Protein AF-A0A484VX03-F1 (afdb_monomer)

Foldseek 3Di:
DDDPPPPPPPDDDPCVVVCVVVVVVVVLVVCCVVPVVVVVVVVVVVVVVCCVPCVVVLVVVLVVLLVVLVCCCPDPNVPDDLAPPPDDDPDDPVVVVVVCVVPPCPPPCVPCVPVQLQCQQCPNPDDHHPDPVSSVVSVVVSCVVPPSSVVSVVSVVCCVCSNVVHVD

pLDDT: mean 90.57, std 10.45, range [42.38, 98.12]

Sequence (168 aa):
MTDLSHSREKDKINPVVFYTSAGLILLFSLTTILFRDFSALWIGRTLDWVSKTFGWYYLLAATLYIVFVVCIACSRFGSVKLGPEQSKPEFSLLSWAAMLFAAGIGIDLMFFSVAEPVTQYMQPPEGAGQTIEAARQAMVWTLFHYGLTGWSMYALMGMALGYFSYRY

Radius of gyration: 22.46 Å; Cα contacts (8 Å, |Δi|>4): 84; chains: 1; bounding box: 46×41×65 Å

Structure (mmCIF, N/CA/C/O backbone):
data_AF-A0A484VX03-F1
#
_entry.id   AF-A0A484VX03-F1
#
loop_
_atom_site.group_PDB
_atom_site.id
_atom_site.type_symbol
_atom_site.label_atom_id
_atom_site.label_alt_id
_atom_site.label_comp_id
_atom_site.label_asym_id
_atom_site.label_entity_id
_atom_site.label_seq_id
_atom_site.pdbx_PDB_ins_code
_atom_site.Cartn_x
_atom_site.Cartn_y
_atom_site.Cartn_z
_atom_site.occupancy
_atom_site.B_iso_or_equiv
_atom_site.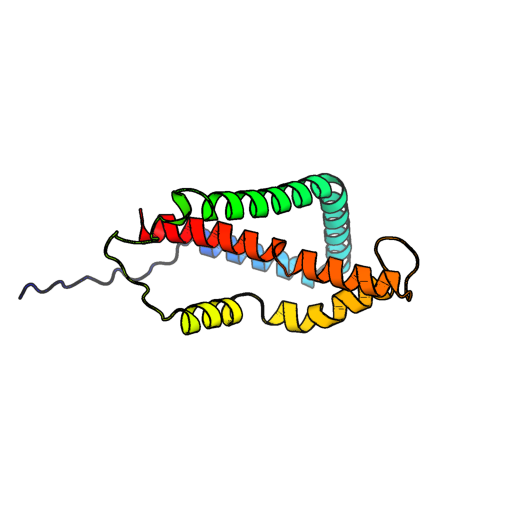auth_seq_id
_atom_site.auth_comp_id
_atom_site.auth_asym_id
_atom_site.auth_atom_id
_atom_site.pdbx_PDB_model_num
ATOM 1 N N . MET A 1 1 ? -21.189 -17.808 41.799 1.00 42.38 1 MET A N 1
ATOM 2 C CA . MET A 1 1 ? -20.387 -18.705 40.945 1.00 42.38 1 MET A CA 1
ATOM 3 C C . MET A 1 1 ? -21.303 -19.163 39.824 1.00 42.38 1 MET A C 1
ATOM 5 O O . MET A 1 1 ? -21.980 -20.168 39.961 1.00 42.38 1 MET A O 1
ATOM 9 N N . THR A 1 2 ? -21.476 -18.311 38.816 1.00 44.69 2 THR A N 1
ATOM 10 C CA . THR A 1 2 ? -22.365 -18.545 37.672 1.00 44.69 2 THR A CA 1
ATOM 11 C C . THR A 1 2 ? -21.514 -19.112 36.551 1.00 44.69 2 THR A C 1
ATOM 13 O O . THR A 1 2 ? -20.612 -18.444 36.051 1.00 44.69 2 THR A O 1
ATOM 16 N N . ASP A 1 3 ? -21.766 -20.375 36.240 1.00 50.00 3 ASP A N 1
ATOM 17 C CA . ASP A 1 3 ? -21.093 -21.139 35.203 1.00 50.00 3 ASP A CA 1
ATOM 18 C C . ASP A 1 3 ? -21.550 -20.609 33.834 1.00 50.00 3 ASP A C 1
ATOM 20 O O . ASP A 1 3 ? -22.643 -20.913 33.358 1.00 50.00 3 ASP A O 1
ATOM 24 N N . LEU A 1 4 ? -20.755 -19.720 33.233 1.00 52.66 4 LEU A N 1
ATOM 25 C CA . LEU A 1 4 ? -20.936 -19.294 31.847 1.00 52.66 4 LEU A CA 1
ATOM 26 C C . LEU A 1 4 ? -20.330 -20.373 30.952 1.00 52.66 4 LEU A C 1
ATOM 28 O O . LEU A 1 4 ? -19.230 -20.218 30.418 1.00 52.66 4 LEU A O 1
ATOM 32 N N . SER A 1 5 ? -21.052 -21.479 30.782 1.00 54.44 5 SER A N 1
ATOM 33 C CA . SER A 1 5 ? -20.761 -22.440 29.724 1.00 54.44 5 SER A CA 1
ATOM 34 C C . SER A 1 5 ? -21.073 -21.777 28.379 1.00 54.44 5 SER A C 1
ATOM 36 O O . SER A 1 5 ? -22.153 -21.951 27.814 1.00 54.44 5 SER A O 1
ATOM 38 N N . HIS A 1 6 ? -20.142 -20.971 27.869 1.00 56.53 6 HIS A N 1
ATOM 39 C CA . HIS A 1 6 ? -20.148 -20.569 26.471 1.00 56.53 6 HIS A CA 1
ATOM 40 C C . HIS A 1 6 ? -20.058 -21.850 25.646 1.00 56.53 6 HIS A C 1
ATOM 42 O O . HIS A 1 6 ? -18.992 -22.459 25.529 1.00 56.53 6 HIS A O 1
ATOM 48 N N . SER A 1 7 ? -21.187 -22.292 25.091 1.00 59.00 7 SER A N 1
ATOM 49 C CA . SER A 1 7 ? -21.169 -23.266 24.013 1.00 59.00 7 S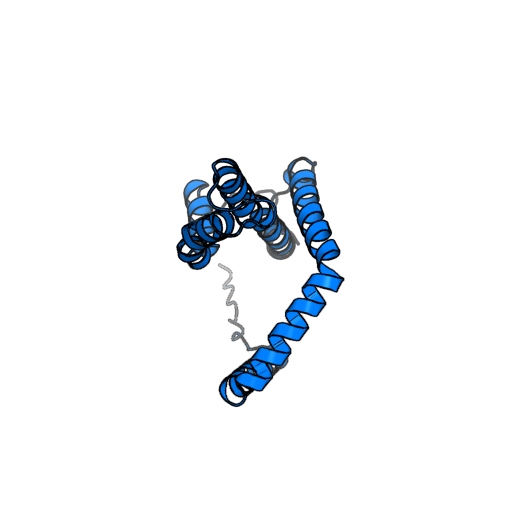ER A CA 1
ATOM 50 C C . SER A 1 7 ? -20.297 -22.664 22.917 1.00 59.00 7 SER A C 1
ATOM 52 O O . SER A 1 7 ? -20.693 -21.675 22.301 1.00 59.00 7 SER A O 1
ATOM 54 N N . ARG A 1 8 ? -19.092 -23.209 22.711 1.00 61.72 8 ARG A N 1
ATOM 55 C CA . ARG A 1 8 ? -18.293 -22.908 21.522 1.00 61.72 8 ARG A CA 1
ATOM 56 C C . ARG A 1 8 ? -19.149 -23.306 20.326 1.00 61.72 8 ARG A C 1
ATOM 58 O O . ARG A 1 8 ? -19.216 -24.490 19.987 1.00 61.72 8 ARG A O 1
ATOM 65 N N . GLU A 1 9 ? -19.849 -22.346 19.726 1.00 65.81 9 GLU A N 1
ATOM 66 C CA . GLU A 1 9 ? -20.327 -22.517 18.364 1.00 65.81 9 GLU A CA 1
ATOM 67 C C . GLU A 1 9 ? -19.106 -22.933 17.550 1.00 65.81 9 GLU A C 1
ATOM 69 O O . GLU A 1 9 ? -18.064 -22.284 17.595 1.00 65.81 9 GLU A O 1
ATOM 74 N N . LYS A 1 10 ? -19.187 -24.099 16.905 1.00 68.44 10 LYS A N 1
ATOM 75 C CA . LYS A 1 10 ? -18.119 -24.539 16.012 1.00 68.44 10 LYS A CA 1
ATOM 76 C C . LYS A 1 10 ? -17.962 -23.461 14.951 1.00 68.44 10 LYS A C 1
ATOM 78 O O . LYS A 1 10 ? -18.946 -23.168 14.275 1.00 68.44 10 LYS A O 1
ATOM 83 N N . ASP A 1 11 ? -16.756 -22.927 14.798 1.00 77.88 11 ASP A N 1
ATOM 84 C CA . ASP A 1 11 ? -16.431 -22.017 13.707 1.00 77.88 11 ASP A CA 1
ATOM 85 C C . ASP A 1 11 ? -16.817 -22.691 12.384 1.00 77.88 11 ASP A C 1
ATOM 87 O O . ASP A 1 11 ? -16.279 -23.738 12.008 1.00 77.88 11 ASP A O 1
ATOM 91 N N . LYS A 1 12 ? -17.829 -22.142 11.709 1.00 85.56 12 LYS A N 1
ATOM 92 C CA . LYS A 1 12 ? -18.302 -22.641 10.417 1.00 85.56 12 LYS A CA 1
ATOM 93 C C . LYS A 1 12 ? -17.673 -21.796 9.327 1.00 85.56 12 LYS A C 1
ATOM 95 O O . LYS A 1 12 ? -17.726 -20.570 9.376 1.00 85.56 12 LYS A O 1
ATOM 100 N N . ILE A 1 13 ? -17.124 -22.456 8.310 1.00 90.06 13 ILE A N 1
ATOM 101 C CA . ILE A 1 13 ? -16.708 -21.760 7.094 1.00 90.06 13 ILE A CA 1
ATOM 102 C C . ILE A 1 13 ? -17.921 -21.062 6.479 1.00 90.06 13 ILE A C 1
ATOM 104 O O . ILE A 1 13 ? -19.017 -21.624 6.466 1.00 90.06 13 ILE A O 1
ATOM 108 N N . ASN A 1 14 ? -17.732 -19.858 5.943 1.00 93.44 14 ASN A N 1
ATOM 109 C CA . ASN A 1 14 ? -18.721 -19.268 5.052 1.00 93.44 14 ASN A CA 1
ATOM 110 C C . ASN A 1 14 ? -18.559 -19.944 3.678 1.00 93.44 14 ASN A C 1
ATOM 112 O O . ASN A 1 14 ? -17.588 -19.644 2.975 1.00 93.44 14 ASN A O 1
ATOM 116 N N . PRO A 1 15 ? -19.458 -20.869 3.289 1.00 92.81 15 PRO A N 1
ATOM 117 C CA . PRO A 1 15 ? -19.246 -21.695 2.105 1.00 92.81 15 PRO A CA 1
ATOM 118 C C . PRO A 1 15 ? -19.251 -20.851 0.830 1.00 92.81 15 PRO A C 1
ATOM 120 O O . PRO A 1 15 ? -18.471 -21.114 -0.080 1.00 92.81 15 PRO A O 1
ATOM 123 N N . VAL A 1 16 ? -20.076 -19.800 0.780 1.00 95.69 16 VAL A N 1
ATOM 124 C CA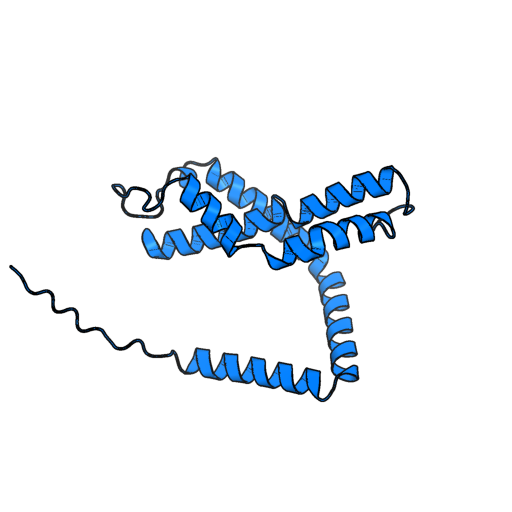 . VAL A 1 16 ? -20.158 -18.913 -0.383 1.00 95.69 16 VAL A CA 1
ATOM 125 C C . VAL A 1 16 ? -18.820 -18.218 -0.594 1.00 95.69 16 VAL A C 1
ATOM 127 O O . VAL A 1 16 ? -18.258 -18.319 -1.678 1.00 95.69 16 VAL A O 1
ATOM 130 N N . VAL A 1 17 ? -18.264 -17.582 0.440 1.00 95.88 17 VAL A N 1
ATOM 131 C CA . VAL A 1 17 ? -16.976 -16.874 0.334 1.00 95.88 17 VAL A CA 1
ATOM 132 C C . VAL A 1 17 ? -15.838 -17.846 0.026 1.00 95.88 17 VAL A C 1
ATOM 134 O O . VAL A 1 17 ? -15.022 -17.572 -0.853 1.00 95.88 17 VAL A O 1
ATOM 137 N N . PHE A 1 18 ? -15.803 -18.994 0.706 1.00 96.12 18 PHE A N 1
ATOM 138 C CA . PHE A 1 18 ? -14.723 -19.966 0.555 1.00 96.12 18 PHE A CA 1
ATOM 139 C C . PHE A 1 18 ? -14.677 -20.565 -0.854 1.00 96.12 18 PHE A C 1
ATOM 141 O O . PHE A 1 18 ? -13.650 -20.476 -1.525 1.00 96.12 18 PHE A O 1
ATOM 148 N N . TYR A 1 19 ? -15.785 -21.140 -1.333 1.00 97.19 19 TYR A N 1
ATOM 149 C CA . TYR A 1 19 ? -15.794 -21.835 -2.622 1.00 97.19 19 TYR A CA 1
ATOM 150 C C . TYR A 1 19 ? -15.698 -20.876 -3.808 1.00 97.19 19 TYR A C 1
ATOM 152 O O . TYR A 1 19 ? -15.033 -21.204 -4.789 1.00 97.19 19 TYR A O 1
ATOM 160 N N . THR A 1 20 ? -16.300 -19.684 -3.722 1.00 97.62 20 THR A N 1
ATOM 161 C CA . THR A 1 20 ? -16.167 -18.680 -4.792 1.00 97.62 20 THR A CA 1
ATOM 162 C C . THR A 1 20 ? -14.732 -18.173 -4.897 1.00 97.62 20 THR A C 1
ATOM 164 O O . THR A 1 20 ? -14.165 -18.195 -5.988 1.00 97.62 20 THR A O 1
ATOM 167 N N . SER A 1 21 ? -14.105 -17.806 -3.776 1.00 97.50 21 SER A N 1
ATOM 168 C CA . SER A 1 21 ? -12.720 -17.320 -3.770 1.00 97.50 21 SER A CA 1
ATOM 169 C C . SER A 1 21 ? -11.746 -18.406 -4.224 1.00 97.50 21 SER A C 1
ATOM 171 O O . SER A 1 21 ? -10.926 -18.163 -5.107 1.00 97.50 21 SER A O 1
ATOM 173 N N . ALA A 1 22 ? -11.866 -19.625 -3.687 1.00 97.62 22 ALA A N 1
ATOM 174 C CA . ALA A 1 22 ? -11.011 -20.745 -4.075 1.00 97.62 22 ALA A CA 1
ATOM 175 C C . ALA A 1 22 ? -11.170 -21.096 -5.562 1.00 97.62 22 ALA A C 1
ATOM 177 O O . ALA A 1 22 ? -10.173 -21.278 -6.258 1.00 97.62 22 ALA A O 1
ATOM 178 N N . GLY A 1 23 ? -12.408 -21.140 -6.065 1.00 98.12 23 GLY A N 1
ATOM 179 C CA . GLY A 1 23 ? -12.693 -21.399 -7.474 1.00 98.12 23 GLY A CA 1
ATOM 180 C C . GLY A 1 23 ? -12.080 -20.348 -8.398 1.00 98.12 23 GLY A C 1
ATOM 181 O O . GLY A 1 23 ? -11.432 -20.709 -9.379 1.00 98.12 23 GLY A O 1
ATOM 182 N N . LEU A 1 24 ? -12.216 -19.061 -8.064 1.00 97.88 24 LEU A N 1
ATOM 183 C CA . LEU A 1 24 ? -11.629 -17.965 -8.841 1.00 97.88 24 LEU A CA 1
ATOM 184 C C . LEU A 1 24 ? -10.097 -18.003 -8.831 1.00 97.88 24 LEU A C 1
ATOM 186 O O . LEU A 1 24 ? -9.481 -17.877 -9.889 1.00 97.88 24 LEU A O 1
ATOM 190 N N . ILE A 1 25 ? -9.482 -18.224 -7.665 1.00 97.81 25 ILE A N 1
ATOM 191 C CA . ILE A 1 25 ? -8.021 -18.318 -7.527 1.00 97.81 25 ILE A CA 1
ATOM 192 C C . ILE A 1 25 ? -7.481 -19.496 -8.338 1.00 97.81 25 ILE A C 1
ATOM 194 O O . ILE A 1 25 ? -6.516 -19.330 -9.087 1.00 97.81 25 ILE A O 1
ATOM 198 N N . LEU A 1 26 ? -8.098 -20.675 -8.224 1.00 98.12 26 LEU A N 1
ATOM 199 C CA . LEU A 1 26 ? -7.681 -21.859 -8.974 1.00 98.12 26 LEU A CA 1
ATOM 200 C C . LEU A 1 26 ? -7.869 -21.663 -10.476 1.00 98.12 26 LEU A C 1
ATOM 202 O O . LEU A 1 26 ? -6.954 -21.962 -11.236 1.00 98.12 26 LEU A O 1
ATOM 206 N N . LEU A 1 27 ? -9.005 -21.116 -10.910 1.00 97.44 27 LEU A N 1
ATOM 207 C CA . LEU A 1 27 ? -9.263 -20.843 -12.322 1.00 97.44 27 LEU A CA 1
ATOM 208 C C . LEU A 1 27 ? -8.225 -19.878 -12.903 1.00 97.44 27 LEU A C 1
ATOM 210 O O . LEU A 1 27 ? -7.649 -20.157 -13.956 1.00 97.44 27 LEU A O 1
ATOM 214 N N . PHE A 1 28 ? -7.950 -18.770 -12.213 1.00 96.88 28 PHE A N 1
ATOM 215 C CA . PHE A 1 28 ? -6.948 -17.796 -12.640 1.00 96.88 28 PHE A CA 1
ATOM 216 C C . PHE A 1 28 ? -5.543 -18.414 -12.682 1.00 96.88 28 PHE A C 1
ATOM 218 O O . PHE A 1 28 ? -4.830 -18.288 -13.680 1.00 96.88 28 PHE A O 1
ATOM 225 N N . SER A 1 29 ? -5.163 -19.153 -11.638 1.00 97.62 29 SER A N 1
ATOM 226 C CA . SER A 1 29 ? -3.845 -19.795 -11.541 1.00 97.62 29 SER A CA 1
ATOM 227 C C . SER A 1 29 ? -3.650 -20.856 -12.627 1.00 97.62 29 SER A C 1
ATOM 229 O O . SER A 1 29 ? -2.638 -20.862 -13.319 1.00 97.62 29 SER A O 1
ATOM 231 N N . LEU A 1 30 ? -4.640 -21.723 -12.849 1.00 97.62 30 LEU A N 1
ATOM 232 C CA . LEU A 1 30 ? -4.579 -22.741 -13.899 1.00 97.62 30 LEU A CA 1
ATOM 233 C C . LEU A 1 30 ? -4.536 -22.110 -15.292 1.00 97.62 30 LEU A C 1
ATOM 235 O O . LEU A 1 30 ? -3.757 -22.549 -16.133 1.00 97.62 30 LEU A O 1
ATOM 239 N N . THR A 1 31 ? -5.311 -21.051 -15.530 1.00 96.56 31 THR A N 1
ATOM 240 C CA . THR A 1 31 ? -5.300 -20.344 -16.819 1.00 96.56 31 THR A CA 1
ATOM 241 C C . THR A 1 31 ? -3.923 -19.745 -17.107 1.00 96.56 31 THR A C 1
ATOM 243 O O . THR A 1 31 ? -3.398 -19.927 -18.202 1.00 96.56 31 THR A O 1
ATOM 246 N N . THR A 1 32 ? -3.309 -19.085 -16.121 1.00 96.50 32 THR A N 1
ATOM 247 C CA . THR A 1 32 ? -1.980 -18.465 -16.277 1.00 96.50 32 THR A CA 1
ATOM 248 C C . THR A 1 32 ? -0.853 -19.481 -16.456 1.00 96.50 32 THR A C 1
ATOM 250 O O . THR A 1 32 ? 0.094 -19.209 -17.194 1.00 96.50 32 THR A O 1
ATOM 253 N N . ILE A 1 33 ? -0.964 -20.664 -15.844 1.00 97.06 33 ILE A N 1
ATOM 254 C CA . ILE A 1 33 ? 0.000 -21.761 -16.009 1.00 97.06 33 ILE A CA 1
ATOM 255 C C . ILE A 1 33 ? -0.143 -22.425 -17.385 1.00 97.06 33 ILE A C 1
ATOM 257 O O . ILE A 1 33 ? 0.861 -22.661 -18.056 1.00 97.06 33 ILE A O 1
ATOM 261 N N . LEU A 1 34 ? -1.371 -22.728 -17.816 1.00 97.81 34 LEU A N 1
ATOM 262 C CA . LEU A 1 34 ? -1.624 -23.465 -19.060 1.00 97.81 34 LEU A CA 1
ATOM 263 C C . LEU A 1 34 ? -1.487 -22.590 -20.316 1.00 97.81 34 LEU A C 1
ATOM 265 O O . LEU A 1 34 ? -1.078 -23.089 -21.361 1.00 97.81 34 LEU A O 1
ATOM 269 N N . PHE A 1 35 ? -1.796 -21.293 -20.224 1.00 96.94 35 PHE A N 1
ATOM 270 C CA . PHE A 1 35 ? -1.818 -20.357 -21.356 1.00 96.94 35 PHE A CA 1
ATOM 271 C C . PHE A 1 35 ? -0.898 -19.150 -21.131 1.00 96.94 35 PHE A C 1
ATOM 273 O O . PHE A 1 35 ? -1.311 -17.999 -21.281 1.00 96.94 35 PHE A O 1
ATOM 280 N N . ARG A 1 36 ? 0.369 -19.408 -20.788 1.00 96.44 36 ARG A N 1
ATOM 281 C CA . ARG A 1 36 ? 1.349 -18.390 -20.371 1.00 96.44 36 ARG A CA 1
ATOM 282 C C . ARG A 1 36 ? 1.429 -17.161 -21.286 1.00 96.44 36 ARG A C 1
ATOM 284 O O . ARG A 1 36 ? 1.316 -16.045 -20.787 1.00 96.44 36 ARG A O 1
ATOM 291 N N . ASP A 1 37 ? 1.610 -17.344 -22.595 1.00 96.44 37 ASP A N 1
ATOM 292 C CA . ASP A 1 37 ? 1.811 -16.222 -23.531 1.00 96.44 37 ASP A CA 1
ATOM 293 C C . ASP A 1 37 ? 0.546 -15.375 -23.696 1.00 96.44 37 ASP A C 1
ATOM 295 O O . ASP A 1 37 ? 0.595 -14.143 -23.680 1.00 96.44 37 ASP A O 1
ATOM 299 N N . PHE A 1 38 ? -0.609 -16.040 -23.788 1.00 95.44 38 PHE A N 1
ATOM 300 C CA . PHE A 1 38 ? -1.910 -15.379 -23.816 1.00 95.44 38 PHE A CA 1
ATOM 301 C C . PHE A 1 38 ? -2.127 -14.573 -22.531 1.00 95.44 38 PHE A C 1
ATOM 303 O O . PHE A 1 38 ? -2.457 -13.388 -22.590 1.00 95.44 38 PHE A O 1
ATOM 310 N N . SER A 1 39 ? -1.888 -15.182 -21.369 1.00 96.75 39 SER A N 1
ATOM 311 C CA . SER A 1 39 ? -2.028 -14.517 -20.076 1.00 96.75 39 SER A CA 1
ATOM 312 C C . SER A 1 39 ? -1.078 -13.333 -19.925 1.00 96.75 39 SER A C 1
ATOM 314 O O . SER A 1 39 ? -1.525 -12.270 -19.507 1.00 96.75 39 SER A O 1
ATOM 316 N N . ALA A 1 40 ? 0.193 -13.463 -20.312 1.00 96.50 40 ALA A N 1
ATOM 317 C CA . ALA A 1 40 ? 1.160 -12.367 -20.255 1.00 96.50 40 ALA A CA 1
ATOM 318 C C . ALA A 1 40 ? 0.719 -11.170 -21.114 1.00 96.50 40 ALA A C 1
ATOM 320 O O . ALA A 1 40 ? 0.748 -10.031 -20.647 1.00 96.50 40 ALA A O 1
ATOM 321 N N . LEU A 1 41 ? 0.239 -11.425 -22.337 1.00 97.06 41 LEU A N 1
ATOM 322 C CA . LEU A 1 41 ? -0.265 -10.382 -23.232 1.00 97.06 41 LEU A CA 1
ATOM 323 C C . LEU A 1 41 ? -1.479 -9.653 -22.639 1.00 97.06 41 LEU A C 1
ATOM 325 O O . LEU A 1 41 ? -1.537 -8.423 -22.668 1.00 97.06 41 LEU A O 1
ATOM 329 N N . TRP A 1 42 ? -2.454 -10.393 -22.108 1.00 96.69 42 TRP A N 1
ATOM 330 C CA . TRP A 1 42 ? -3.673 -9.803 -21.549 1.00 96.69 42 TRP A CA 1
ATOM 331 C C . TRP A 1 42 ? -3.432 -9.072 -20.232 1.00 96.69 42 TRP A C 1
ATOM 333 O O . TRP A 1 42 ? -3.985 -7.987 -20.045 1.00 96.69 42 TRP A O 1
ATOM 343 N N . ILE A 1 43 ? -2.585 -9.614 -19.353 1.00 96.81 43 ILE A N 1
ATOM 344 C CA . ILE A 1 43 ? -2.186 -8.950 -18.107 1.00 96.81 43 ILE A CA 1
ATOM 345 C C . ILE A 1 43 ? -1.459 -7.645 -18.434 1.00 96.81 43 ILE A C 1
ATOM 347 O O . ILE A 1 43 ? -1.842 -6.605 -17.907 1.00 96.81 43 ILE A O 1
ATOM 351 N N . GLY A 1 44 ? -0.490 -7.669 -19.356 1.00 97.44 44 GLY A N 1
ATOM 352 C CA . GLY A 1 44 ? 0.240 -6.469 -19.778 1.00 97.44 44 GLY A CA 1
ATOM 353 C C . GLY A 1 44 ? -0.675 -5.399 -20.378 1.00 97.44 44 GLY A C 1
ATOM 354 O O . GLY A 1 44 ? -0.655 -4.253 -19.941 1.00 97.44 44 GLY A O 1
ATOM 355 N N . ARG A 1 45 ? -1.563 -5.775 -21.311 1.00 97.75 45 ARG A N 1
ATOM 356 C CA . ARG A 1 45 ? -2.541 -4.839 -21.902 1.00 97.75 45 ARG A CA 1
ATOM 357 C C . ARG A 1 45 ? -3.486 -4.240 -20.866 1.00 97.75 45 ARG A C 1
ATOM 359 O O . ARG A 1 45 ? -3.801 -3.055 -20.940 1.00 97.75 45 ARG A O 1
ATOM 366 N N . THR A 1 46 ? -3.948 -5.057 -19.923 1.00 97.50 46 THR A N 1
ATOM 367 C CA . THR A 1 46 ? -4.827 -4.595 -18.844 1.00 97.50 46 THR A CA 1
ATOM 368 C C . THR A 1 46 ? -4.084 -3.632 -17.928 1.00 97.50 46 THR A C 1
ATOM 370 O O . THR A 1 46 ? -4.608 -2.561 -17.640 1.00 97.50 46 THR A O 1
ATOM 373 N N . LEU A 1 47 ? -2.855 -3.965 -17.526 1.00 96.69 47 LEU A N 1
ATOM 374 C CA . LEU A 1 47 ? -2.004 -3.099 -16.711 1.00 96.69 47 LEU A CA 1
ATOM 375 C C . LEU A 1 47 ? -1.761 -1.749 -17.392 1.00 96.69 47 LEU A C 1
ATOM 377 O O . LEU A 1 47 ? -1.959 -0.711 -16.761 1.00 96.69 47 LEU A O 1
ATOM 381 N N . ASP A 1 48 ? -1.401 -1.744 -18.675 1.00 97.19 48 ASP A N 1
ATOM 382 C CA . ASP A 1 48 ? -1.195 -0.517 -19.450 1.00 97.19 48 ASP A CA 1
ATOM 383 C C . ASP A 1 48 ? -2.466 0.334 -19.516 1.00 97.19 48 ASP A C 1
ATOM 385 O O . ASP A 1 48 ? -2.417 1.556 -19.353 1.00 97.19 48 ASP A O 1
ATOM 389 N N . TRP A 1 49 ? -3.615 -0.302 -19.756 1.00 97.75 49 TRP A N 1
ATOM 390 C CA . TRP A 1 49 ? -4.900 0.386 -19.825 1.00 97.75 49 TRP A CA 1
ATOM 391 C C . TRP A 1 49 ? -5.300 0.987 -18.474 1.00 97.75 49 TRP A C 1
ATOM 393 O O . TRP A 1 49 ? -5.673 2.162 -18.422 1.00 97.75 49 TRP A O 1
ATOM 403 N N . VAL A 1 50 ? -5.174 0.221 -17.384 1.00 97.62 50 VAL A N 1
ATOM 404 C CA . VAL A 1 50 ? -5.452 0.699 -16.022 1.00 97.62 50 VAL A CA 1
ATOM 405 C C . VAL A 1 50 ? -4.517 1.852 -15.670 1.00 97.62 50 VAL A C 1
ATOM 407 O O . VAL A 1 50 ? -4.985 2.891 -15.212 1.00 97.62 50 VAL A O 1
ATOM 410 N N . SER A 1 51 ? -3.220 1.717 -15.947 1.00 95.19 51 SER A N 1
ATOM 411 C CA . SER A 1 51 ? -2.217 2.736 -15.617 1.00 95.19 51 SER A CA 1
ATOM 412 C C . SER A 1 51 ? -2.478 4.051 -16.353 1.00 95.19 51 SER A C 1
ATOM 414 O O . SER A 1 51 ? -2.438 5.121 -15.747 1.00 95.19 51 SER A O 1
ATOM 416 N N . LYS A 1 52 ? -2.823 3.989 -17.646 1.00 95.56 52 LYS A N 1
ATOM 417 C CA . LYS A 1 52 ? -3.130 5.180 -18.458 1.00 95.56 52 LYS A CA 1
ATOM 418 C C . LYS A 1 52 ? -4.462 5.830 -18.084 1.00 95.56 52 LYS A C 1
ATOM 420 O O . LYS A 1 52 ? -4.563 7.052 -18.097 1.00 95.56 52 LYS A O 1
ATOM 425 N N . THR A 1 53 ? -5.478 5.032 -17.759 1.00 97.12 53 THR A N 1
ATOM 426 C CA . THR A 1 53 ? -6.844 5.532 -17.520 1.00 97.12 53 THR A CA 1
ATOM 427 C C . THR A 1 53 ? -7.050 5.990 -16.075 1.00 97.12 53 THR A C 1
ATOM 429 O O . THR A 1 53 ? -7.682 7.017 -15.831 1.00 97.12 53 THR A O 1
ATOM 432 N N . PHE A 1 54 ? -6.499 5.251 -15.110 1.00 97.06 54 PHE A N 1
ATOM 433 C CA . PHE A 1 54 ? -6.719 5.451 -13.675 1.00 97.06 54 PHE A CA 1
ATOM 434 C C . PHE A 1 54 ? -5.483 5.954 -12.921 1.00 97.06 54 PHE A C 1
ATOM 436 O O . PHE A 1 54 ? -5.569 6.158 -11.713 1.00 97.06 54 PHE A O 1
ATOM 443 N N . GLY A 1 55 ? -4.351 6.215 -13.585 1.00 93.38 55 GLY A N 1
ATOM 444 C CA . GLY A 1 55 ? -3.139 6.721 -12.923 1.00 93.38 55 GLY A CA 1
ATOM 445 C C . GLY A 1 55 ? -3.380 7.986 -12.087 1.00 93.38 55 GLY A C 1
ATOM 446 O O . GLY A 1 55 ? -2.958 8.063 -10.934 1.00 93.38 55 GLY A O 1
ATOM 447 N N . TRP A 1 56 ? -4.152 8.942 -12.617 1.00 95.38 56 TRP A N 1
ATOM 448 C CA . TRP A 1 56 ? -4.535 10.158 -11.886 1.00 95.38 56 TRP A CA 1
ATOM 449 C C . TRP A 1 56 ? -5.376 9.852 -10.637 1.00 95.38 56 TRP A C 1
ATOM 451 O O . TRP A 1 56 ? -5.204 10.493 -9.601 1.00 95.38 56 TRP A O 1
ATOM 461 N N . TYR A 1 57 ? -6.267 8.860 -10.727 1.00 96.25 57 TYR A N 1
ATOM 462 C CA . TYR A 1 57 ? -7.126 8.443 -9.626 1.00 96.25 57 TYR A CA 1
ATOM 463 C C . TYR A 1 57 ? -6.291 7.819 -8.507 1.00 96.25 57 TYR A C 1
ATOM 465 O O . TYR A 1 57 ? -6.494 8.169 -7.348 1.00 96.25 57 TYR A O 1
ATOM 473 N N . TYR A 1 58 ? -5.317 6.964 -8.837 1.00 93.56 58 TYR A N 1
ATOM 474 C CA . TYR A 1 58 ? -4.418 6.375 -7.841 1.00 93.56 58 TYR A CA 1
ATOM 475 C C . TYR A 1 58 ? -3.614 7.441 -7.088 1.00 93.56 58 TYR A C 1
ATOM 477 O O . TYR A 1 58 ? -3.555 7.397 -5.860 1.00 93.56 58 TYR A O 1
ATOM 485 N N . LEU A 1 59 ? -3.059 8.431 -7.798 1.00 93.00 59 LEU A N 1
ATOM 486 C CA . LEU A 1 59 ? -2.317 9.536 -7.177 1.00 93.00 59 LEU A CA 1
ATOM 487 C C . LEU A 1 59 ? -3.209 10.407 -6.284 1.00 93.00 59 LEU A C 1
ATOM 489 O O . LEU A 1 59 ? -2.817 10.766 -5.168 1.00 93.00 59 LEU A O 1
ATOM 493 N N . LEU A 1 60 ? -4.421 10.723 -6.749 1.00 96.44 60 LEU A N 1
ATOM 494 C CA . LEU A 1 60 ? -5.391 11.484 -5.969 1.00 96.44 60 LEU A CA 1
ATOM 495 C C . LEU A 1 60 ? -5.817 10.711 -4.717 1.00 96.44 60 LEU A C 1
ATOM 497 O O . LEU A 1 60 ? -5.786 11.267 -3.624 1.00 96.44 60 LEU A O 1
ATOM 501 N N . ALA A 1 61 ? -6.177 9.434 -4.856 1.00 95.75 61 ALA A N 1
ATOM 502 C CA . ALA A 1 61 ? -6.595 8.584 -3.746 1.00 95.75 61 ALA A CA 1
ATOM 503 C C . ALA A 1 61 ? -5.491 8.456 -2.690 1.00 95.75 61 ALA A C 1
ATOM 505 O O . ALA A 1 61 ? -5.744 8.706 -1.514 1.00 95.75 61 ALA A O 1
ATOM 506 N N . ALA A 1 62 ? -4.257 8.163 -3.109 1.00 94.56 62 ALA A N 1
ATOM 507 C CA . ALA A 1 62 ? -3.104 8.084 -2.217 1.00 94.56 62 ALA A CA 1
ATOM 508 C C . ALA A 1 62 ? -2.894 9.391 -1.433 1.00 94.56 62 ALA A C 1
ATOM 510 O O . ALA A 1 62 ? -2.740 9.372 -0.213 1.00 94.56 62 ALA A O 1
ATOM 511 N N . THR A 1 63 ? -2.976 10.536 -2.116 1.00 95.88 63 THR A N 1
ATOM 512 C CA . THR A 1 63 ? -2.860 11.857 -1.480 1.00 95.88 63 THR A CA 1
ATOM 513 C C . THR A 1 63 ? -3.999 12.110 -0.490 1.00 95.88 63 THR A C 1
ATOM 515 O O . THR A 1 63 ? -3.760 12.556 0.633 1.00 95.88 63 THR A O 1
ATOM 518 N N . LEU A 1 64 ? -5.240 11.793 -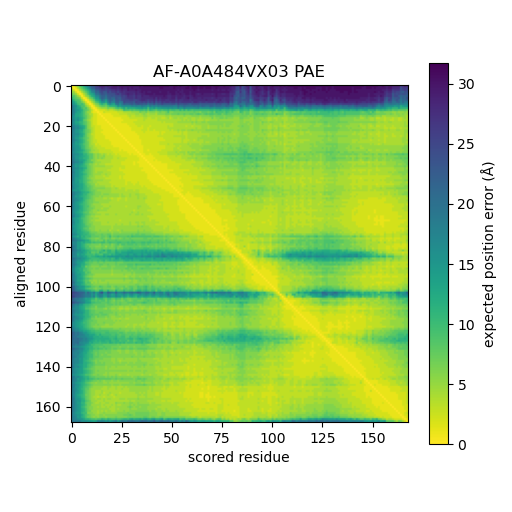0.871 1.00 97.12 64 LEU A N 1
ATOM 519 C CA . LEU A 1 64 ? -6.411 11.948 -0.009 1.00 97.12 64 LEU A CA 1
ATOM 520 C C . LEU A 1 64 ? -6.321 11.078 1.245 1.00 97.12 64 LEU A C 1
ATOM 522 O O . LEU A 1 64 ? -6.717 11.539 2.312 1.00 97.12 64 LEU A O 1
ATOM 526 N N . TYR A 1 65 ? -5.778 9.863 1.157 1.00 96.38 65 TYR A N 1
ATOM 527 C CA . TYR A 1 65 ? -5.588 8.998 2.323 1.00 96.38 65 TYR A CA 1
ATOM 528 C C . TYR A 1 65 ? -4.579 9.582 3.309 1.00 96.38 65 TYR A C 1
ATOM 530 O O . TYR A 1 65 ? -4.872 9.633 4.503 1.00 96.38 65 TYR A O 1
ATOM 538 N N . ILE A 1 66 ? -3.446 10.100 2.826 1.00 97.00 66 ILE A N 1
ATOM 539 C CA . ILE A 1 66 ? -2.467 10.789 3.679 1.00 97.00 66 ILE A CA 1
ATOM 540 C C . ILE A 1 66 ? -3.131 11.973 4.383 1.00 97.00 66 ILE A C 1
ATOM 542 O O . ILE A 1 66 ? -3.080 12.070 5.610 1.00 97.00 66 ILE A O 1
ATOM 546 N N . VAL A 1 67 ? -3.789 12.852 3.619 1.00 97.62 67 VAL A N 1
ATOM 547 C CA . VAL A 1 67 ? -4.459 14.040 4.165 1.00 97.62 67 VAL A CA 1
ATOM 548 C C . VAL A 1 67 ? -5.514 13.635 5.187 1.00 97.62 67 VAL A C 1
ATOM 550 O O . VAL A 1 67 ? -5.528 14.173 6.289 1.00 97.62 67 VAL A O 1
ATOM 553 N N . PHE A 1 68 ? -6.360 12.657 4.868 1.00 97.31 68 PHE A N 1
ATOM 554 C CA . PHE A 1 68 ? -7.415 12.190 5.759 1.00 97.31 68 PHE A CA 1
ATOM 555 C C . PHE A 1 68 ? -6.858 11.647 7.077 1.00 97.31 68 PHE A C 1
ATOM 557 O O . PHE A 1 68 ? -7.309 12.064 8.143 1.00 97.31 68 PHE A O 1
ATOM 564 N N . VAL A 1 69 ? -5.860 10.760 7.029 1.00 97.06 69 VAL A N 1
ATOM 565 C CA . VAL A 1 69 ? -5.255 10.171 8.233 1.00 97.06 69 VAL A CA 1
ATOM 566 C C . VAL A 1 69 ? -4.617 11.251 9.104 1.00 97.06 69 VAL A C 1
ATOM 568 O O . VAL A 1 69 ? -4.839 11.264 10.315 1.00 97.06 69 VAL A O 1
ATOM 571 N N . VAL A 1 70 ? -3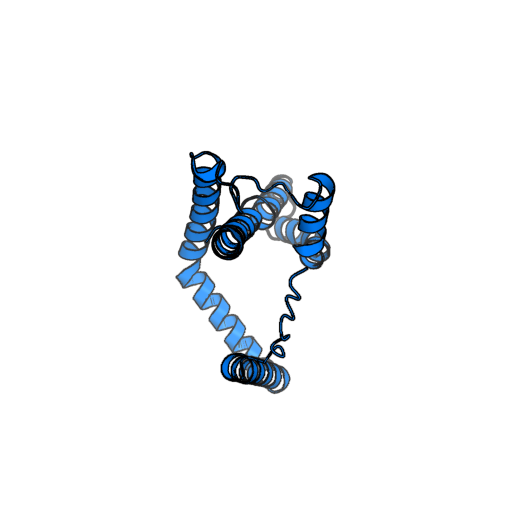.884 12.194 8.504 1.00 96.81 70 VAL A N 1
ATOM 572 C CA . VAL A 1 70 ? -3.278 13.321 9.230 1.00 96.81 70 VAL A CA 1
ATOM 573 C C . VAL A 1 70 ? -4.354 14.227 9.833 1.00 96.81 70 VAL A C 1
ATOM 575 O O . VAL A 1 70 ? -4.269 14.583 11.007 1.00 96.81 70 VAL A O 1
ATOM 578 N N . CYS A 1 71 ? -5.405 14.557 9.080 1.00 97.25 71 CYS A N 1
ATOM 579 C CA . CYS A 1 71 ? -6.525 15.349 9.580 1.00 97.25 71 CYS A CA 1
ATOM 580 C C . CYS A 1 71 ? -7.213 14.670 10.766 1.00 97.25 71 CYS A C 1
ATOM 582 O O . CYS A 1 71 ? -7.480 15.335 11.765 1.00 97.25 71 CYS A O 1
ATOM 584 N N . ILE A 1 72 ? -7.477 13.363 10.696 1.00 96.56 72 ILE A N 1
ATOM 585 C CA . ILE A 1 72 ? -8.070 12.612 11.808 1.00 96.56 72 ILE A CA 1
ATOM 586 C C . ILE A 1 72 ? -7.143 12.637 13.022 1.00 96.56 72 ILE A C 1
ATOM 588 O O . ILE A 1 72 ? -7.608 12.993 14.107 1.00 96.56 72 ILE A O 1
ATOM 592 N N . ALA A 1 73 ? -5.851 12.356 12.836 1.00 95.62 73 ALA A N 1
ATOM 593 C CA . ALA A 1 73 ? -4.857 12.354 13.906 1.00 95.62 73 ALA A CA 1
ATOM 594 C C . ALA A 1 73 ? -4.746 13.714 14.620 1.00 95.62 73 ALA A C 1
ATOM 596 O O . ALA A 1 73 ? -4.650 13.755 15.844 1.00 95.62 73 ALA A O 1
ATOM 597 N N . CYS A 1 74 ? -4.808 14.824 13.878 1.00 96.56 74 CYS A N 1
ATOM 598 C CA . CYS A 1 74 ? -4.759 16.181 14.434 1.00 96.56 74 CYS A CA 1
ATOM 599 C C . CYS A 1 74 ? -6.118 16.707 14.930 1.00 96.56 74 CYS A C 1
ATOM 601 O O . CYS A 1 74 ? -6.179 17.761 15.564 1.00 96.56 74 CYS A O 1
ATOM 603 N N . SER A 1 75 ? -7.220 16.021 14.628 1.00 96.69 75 SER A N 1
ATOM 604 C CA . SER A 1 75 ? -8.563 16.426 15.047 1.00 96.69 75 SER A CA 1
ATOM 605 C C . SER A 1 75 ? -8.932 15.892 16.434 1.00 96.69 75 SER A C 1
ATOM 607 O O . SER A 1 75 ? -8.261 15.034 17.004 1.00 96.69 75 SER A O 1
ATOM 609 N N . ARG A 1 76 ? -10.104 16.310 16.934 1.00 93.50 76 ARG A N 1
ATOM 610 C CA . ARG A 1 76 ? -10.730 15.737 18.140 1.00 93.50 76 ARG A CA 1
ATOM 611 C C . ARG A 1 76 ? -10.918 14.213 18.070 1.00 93.50 76 ARG A C 1
ATOM 613 O O . ARG A 1 76 ? -11.005 13.565 19.108 1.00 93.50 76 ARG A O 1
ATOM 620 N N . PHE A 1 77 ? -11.010 13.646 16.863 1.00 92.75 77 PHE A N 1
ATOM 621 C CA . PHE A 1 77 ? -11.220 12.213 16.666 1.00 92.75 77 PHE A CA 1
ATOM 622 C C . PHE A 1 77 ? -9.953 11.394 16.932 1.00 92.75 77 PHE A C 1
ATOM 624 O O . PHE A 1 77 ? -10.067 10.241 17.331 1.00 92.75 77 PHE A O 1
ATOM 631 N N . GLY A 1 78 ? -8.760 11.988 16.818 1.00 91.50 78 GLY A N 1
ATOM 632 C CA . GLY A 1 78 ? -7.497 11.323 17.153 1.00 91.50 78 GLY A CA 1
ATOM 633 C C . GLY A 1 78 ? -7.361 10.972 18.640 1.00 91.50 78 GLY A C 1
ATOM 634 O O . GLY A 1 78 ? -6.576 10.103 19.001 1.00 91.50 78 GLY A O 1
ATOM 635 N N . SER A 1 79 ? -8.148 11.607 19.516 1.00 89.88 79 SER A N 1
ATOM 636 C CA . SER A 1 79 ? -8.194 11.286 20.951 1.00 89.88 79 SER A CA 1
ATOM 637 C C . SER A 1 79 ? -9.162 10.146 21.299 1.00 89.88 79 SER A C 1
ATOM 639 O O . SER A 1 79 ? -9.247 9.749 22.463 1.00 89.88 79 SER A O 1
ATOM 641 N N . VAL A 1 80 ? -9.916 9.623 20.326 1.00 90.69 80 VAL A N 1
ATOM 642 C CA . VAL A 1 80 ? -10.868 8.529 20.554 1.00 90.69 80 VAL A CA 1
ATOM 643 C C . VAL A 1 80 ? -10.106 7.218 20.727 1.00 90.69 80 VAL A C 1
ATOM 645 O O . VAL A 1 80 ? -9.343 6.802 19.860 1.00 90.69 80 VAL A O 1
ATOM 648 N N . LYS A 1 81 ? -10.342 6.534 21.850 1.00 90.56 81 LYS A N 1
ATOM 649 C CA . LYS A 1 81 ? -9.792 5.197 22.087 1.00 90.56 81 LYS A CA 1
ATOM 650 C C . LYS A 1 81 ? -10.530 4.156 21.243 1.00 90.56 81 LYS A C 1
ATOM 652 O O . LYS A 1 81 ? -11.762 4.125 21.234 1.00 90.56 81 LYS A O 1
ATOM 657 N N . LEU A 1 82 ? -9.774 3.268 20.598 1.00 90.19 82 LEU A N 1
ATOM 658 C CA . LEU A 1 82 ? -10.296 2.101 19.878 1.00 90.19 82 LEU A CA 1
ATOM 659 C C . LEU A 1 82 ? -10.651 0.988 20.875 1.00 90.19 82 LEU A C 1
ATOM 661 O O . LEU A 1 82 ? -9.933 0.005 21.019 1.00 90.19 82 LEU A O 1
ATOM 665 N N . GLY A 1 83 ? -11.718 1.213 21.639 1.00 89.44 83 GLY A N 1
ATOM 666 C CA . GLY A 1 83 ? -12.167 0.341 22.720 1.00 89.44 83 GLY A CA 1
ATOM 667 C C . GLY A 1 83 ? -13.108 1.057 23.698 1.00 89.44 83 GLY A C 1
ATOM 668 O O . GLY A 1 83 ? -13.463 2.229 23.500 1.00 89.44 83 GLY A O 1
ATOM 669 N N . PRO A 1 84 ? -13.500 0.401 24.803 1.00 86.69 84 PRO A N 1
ATOM 670 C CA . PRO A 1 84 ? -14.206 1.054 25.906 1.00 86.69 84 PRO A CA 1
ATOM 671 C C . PRO A 1 84 ? -13.414 2.246 26.469 1.00 86.69 84 PRO A C 1
ATOM 67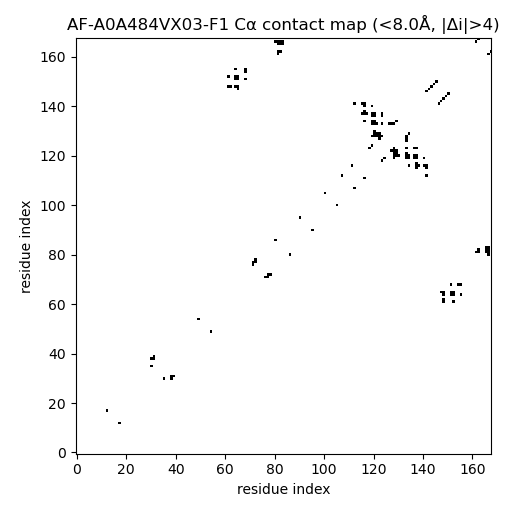3 O O . PRO A 1 84 ? -12.185 2.259 26.428 1.00 86.69 84 PRO A O 1
ATOM 676 N N . GLU A 1 85 ? -14.076 3.248 27.054 1.00 84.81 85 GLU A N 1
ATOM 677 C CA . GLU A 1 85 ? -13.398 4.490 27.497 1.00 84.81 85 GLU A CA 1
ATOM 678 C C . GLU A 1 85 ? -12.320 4.255 28.565 1.00 84.81 85 GLU A C 1
ATOM 680 O O . GLU A 1 85 ? -11.286 4.930 28.593 1.00 84.81 85 GLU A O 1
ATOM 685 N N . GLN A 1 86 ? -12.535 3.239 29.400 1.00 87.19 86 GLN A N 1
ATOM 686 C CA . GLN A 1 86 ? -11.619 2.826 30.463 1.00 87.19 86 GLN A CA 1
ATOM 687 C C . GLN A 1 86 ? -10.597 1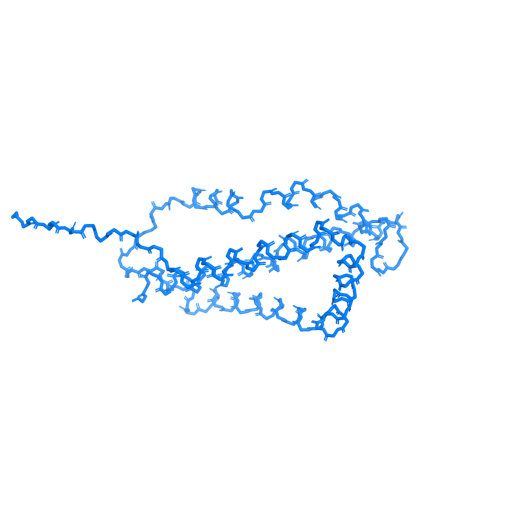.772 30.012 1.00 87.19 86 GLN A C 1
ATOM 689 O O . GLN A 1 86 ? -9.807 1.296 30.827 1.00 87.19 86 GLN A O 1
ATOM 694 N N . SER A 1 87 ? -10.583 1.409 28.725 1.00 89.75 87 SER A N 1
ATOM 695 C CA . SER A 1 87 ? -9.587 0.481 28.191 1.00 89.75 87 SER A CA 1
ATOM 696 C C . SER A 1 87 ? -8.175 1.073 28.252 1.00 89.75 87 SER A C 1
ATOM 698 O O . SER A 1 87 ? -7.960 2.296 28.182 1.00 89.75 87 SER A O 1
ATOM 700 N N . LYS A 1 88 ? -7.211 0.166 28.413 1.00 89.81 88 LYS A N 1
ATOM 701 C CA . LYS A 1 88 ? -5.770 0.417 28.361 1.00 89.81 88 LYS A CA 1
ATOM 702 C C . LYS A 1 88 ? -5.171 -0.434 27.235 1.00 89.81 88 LYS A C 1
ATOM 704 O O . LYS A 1 88 ? -5.738 -1.485 26.942 1.00 89.81 88 LYS A O 1
ATOM 709 N N . PRO A 1 89 ? -4.050 -0.016 26.622 1.00 92.56 89 PRO A N 1
ATOM 710 C CA . PRO A 1 89 ? -3.361 -0.834 25.630 1.00 92.56 89 PRO A CA 1
ATOM 711 C C . PRO A 1 89 ? -2.998 -2.211 26.198 1.00 92.56 89 PRO A C 1
ATOM 713 O O . PRO A 1 89 ? -2.444 -2.295 27.293 1.00 92.56 89 PRO A O 1
ATOM 716 N N . GLU A 1 90 ? -3.298 -3.274 25.451 1.00 92.69 90 GLU A N 1
ATOM 717 C CA . GLU A 1 90 ? -2.945 -4.652 25.831 1.00 92.69 90 GLU A CA 1
ATOM 718 C C . GLU A 1 90 ? -1.435 -4.907 25.738 1.00 92.69 90 GLU A C 1
ATOM 720 O O . GLU A 1 90 ? -0.870 -5.664 26.524 1.00 92.69 90 GLU A O 1
ATOM 725 N N . PHE A 1 91 ? -0.772 -4.233 24.796 1.00 93.62 91 PHE A N 1
ATOM 726 C CA . PHE A 1 91 ? 0.660 -4.350 24.550 1.00 93.62 91 PHE A CA 1
ATOM 727 C C . PHE A 1 91 ? 1.385 -3.053 24.905 1.00 93.62 91 PHE A C 1
ATOM 729 O O . PHE A 1 91 ? 0.852 -1.952 24.749 1.00 93.62 91 PHE A O 1
ATOM 736 N N . SER A 1 92 ? 2.640 -3.184 25.346 1.00 95.88 92 SER A N 1
ATOM 737 C CA . SER A 1 92 ? 3.527 -2.031 25.512 1.00 95.88 92 SER A CA 1
ATOM 738 C C . SER A 1 92 ? 3.764 -1.335 24.167 1.00 95.88 92 SER A C 1
ATOM 740 O O . SER A 1 92 ? 3.709 -1.976 23.117 1.00 95.88 92 SER A O 1
ATOM 742 N N . LEU A 1 93 ? 4.091 -0.039 24.189 1.00 94.25 93 LEU A N 1
ATOM 743 C CA . LEU A 1 93 ? 4.354 0.724 22.964 1.00 94.25 93 LEU A CA 1
ATOM 744 C C . LEU A 1 93 ? 5.469 0.096 22.111 1.00 94.25 93 LEU A C 1
ATOM 746 O O . LEU A 1 93 ? 5.349 0.037 20.891 1.00 94.25 93 LEU A O 1
ATOM 750 N N . LEU A 1 94 ? 6.526 -0.413 22.755 1.00 96.00 94 LEU A N 1
ATOM 751 C CA . LEU A 1 94 ? 7.638 -1.064 22.063 1.00 96.00 94 LEU A CA 1
ATOM 752 C C . LEU A 1 94 ? 7.197 -2.373 21.399 1.00 96.00 94 LEU A C 1
ATOM 754 O O . LEU A 1 94 ? 7.508 -2.605 20.234 1.00 96.00 94 LEU A O 1
ATOM 758 N N . SER A 1 95 ? 6.446 -3.210 22.120 1.00 95.56 95 SER A N 1
ATOM 759 C CA . SER A 1 95 ? 5.908 -4.462 21.578 1.00 95.56 95 SER A CA 1
ATOM 760 C C . SER A 1 95 ? 4.945 -4.198 20.420 1.00 95.56 95 SER A C 1
ATOM 762 O O . SER A 1 95 ? 5.025 -4.864 19.394 1.00 95.56 95 SER A O 1
ATOM 764 N N . TRP A 1 96 ? 4.071 -3.199 20.554 1.00 93.00 96 TRP A N 1
ATOM 765 C CA . TRP A 1 96 ? 3.143 -2.788 19.503 1.00 93.00 96 TRP A CA 1
ATOM 766 C C . TRP A 1 96 ? 3.873 -2.304 18.246 1.00 93.00 96 TRP A C 1
ATOM 768 O O . TRP A 1 96 ? 3.579 -2.779 17.150 1.00 93.00 96 TRP A O 1
ATOM 778 N N . ALA A 1 97 ? 4.874 -1.433 18.400 1.00 90.12 97 ALA A N 1
ATOM 779 C CA . ALA A 1 97 ? 5.679 -0.960 17.279 1.00 90.12 97 ALA A CA 1
ATOM 780 C C . ALA A 1 97 ? 6.414 -2.122 16.590 1.00 90.12 97 ALA A C 1
ATOM 782 O O . ALA A 1 97 ? 6.388 -2.226 15.367 1.00 90.12 97 ALA A O 1
ATOM 783 N N . ALA A 1 98 ? 7.005 -3.041 17.360 1.00 90.94 98 ALA A N 1
ATOM 784 C CA . ALA A 1 98 ? 7.669 -4.222 16.812 1.00 90.94 98 ALA A CA 1
ATOM 785 C C . ALA A 1 98 ? 6.708 -5.116 16.005 1.00 90.94 98 ALA A C 1
ATOM 787 O O . ALA A 1 98 ? 7.071 -5.576 14.923 1.00 90.94 98 ALA A O 1
ATOM 788 N N . MET A 1 99 ? 5.474 -5.324 16.484 1.00 91.94 99 MET A N 1
ATOM 789 C CA . MET A 1 99 ? 4.460 -6.105 15.763 1.00 91.94 99 MET A CA 1
ATOM 790 C C . MET A 1 99 ? 4.055 -5.460 14.434 1.00 91.94 99 MET A C 1
ATOM 792 O O . MET A 1 99 ? 3.887 -6.179 13.451 1.00 91.94 99 MET A O 1
ATOM 796 N N . LEU A 1 100 ? 3.949 -4.127 14.369 1.00 88.19 100 LEU A N 1
ATOM 797 C CA . LEU A 1 100 ? 3.655 -3.423 13.115 1.00 88.19 100 LEU A CA 1
ATOM 798 C C . LEU A 1 100 ? 4.731 -3.663 12.050 1.00 88.19 100 LEU A C 1
ATOM 800 O O . LEU A 1 100 ? 4.402 -3.949 10.899 1.00 88.19 100 LEU A O 1
ATOM 804 N N . PHE A 1 101 ? 6.010 -3.593 12.429 1.00 81.62 101 PHE A N 1
ATOM 805 C CA . PHE A 1 101 ? 7.112 -3.861 11.500 1.00 81.62 101 PHE A CA 1
ATOM 806 C C . PHE A 1 101 ? 7.210 -5.341 11.114 1.00 81.62 101 PHE A C 1
ATOM 808 O O . PHE A 1 101 ? 7.500 -5.646 9.959 1.00 81.62 101 PHE A O 1
ATOM 815 N N . ALA A 1 102 ? 6.932 -6.259 12.046 1.00 84.81 102 ALA A N 1
ATOM 816 C CA . ALA A 1 102 ? 6.967 -7.695 11.781 1.00 84.81 102 ALA A CA 1
ATOM 817 C C . ALA A 1 102 ? 5.841 -8.161 10.840 1.00 84.81 102 ALA A C 1
ATOM 819 O O . ALA A 1 102 ? 6.069 -9.029 10.002 1.00 84.81 102 ALA A O 1
ATOM 820 N N . ALA A 1 103 ? 4.636 -7.596 10.967 1.00 81.50 103 ALA A N 1
ATOM 821 C CA . ALA A 1 103 ? 3.472 -8.018 10.189 1.00 81.50 103 ALA A CA 1
ATOM 822 C C . ALA A 1 103 ? 3.421 -7.430 8.767 1.00 81.50 103 ALA A C 1
ATOM 824 O O . ALA A 1 103 ? 2.847 -8.052 7.878 1.00 81.50 103 ALA A O 1
ATOM 825 N N . GLY A 1 104 ? 3.961 -6.224 8.553 1.00 68.50 104 GLY A N 1
ATOM 826 C CA . GLY A 1 104 ? 3.539 -5.394 7.421 1.00 68.50 104 GLY A CA 1
ATOM 827 C C . GLY A 1 104 ? 4.358 -5.470 6.130 1.00 68.50 104 GLY A C 1
ATOM 828 O O . GLY A 1 104 ? 3.767 -5.358 5.063 1.00 68.50 104 GLY A O 1
ATOM 829 N N . ILE A 1 105 ? 5.699 -5.558 6.183 1.00 70.81 105 ILE A N 1
ATOM 830 C CA . ILE A 1 105 ? 6.522 -5.135 5.017 1.00 70.81 105 ILE A CA 1
ATOM 831 C C . ILE A 1 105 ? 7.798 -5.973 4.783 1.00 70.81 105 ILE A C 1
ATOM 833 O O . ILE A 1 105 ? 8.724 -5.538 4.104 1.00 70.81 105 ILE A O 1
ATOM 837 N N . GLY A 1 106 ? 7.889 -7.180 5.348 1.00 70.88 106 GLY A N 1
ATOM 838 C CA . GLY A 1 106 ? 9.141 -7.953 5.355 1.00 70.88 106 GLY A CA 1
ATOM 839 C C . GLY A 1 106 ? 9.725 -8.235 3.963 1.00 70.88 106 GLY A C 1
ATOM 840 O O . GLY A 1 106 ? 10.857 -7.849 3.676 1.00 70.88 106 GLY A O 1
ATOM 841 N N . ILE A 1 107 ? 8.960 -8.890 3.085 1.00 80.56 107 ILE A N 1
ATOM 842 C CA . ILE A 1 107 ? 9.475 -9.325 1.777 1.00 80.56 107 ILE A CA 1
ATOM 843 C C . ILE A 1 107 ? 9.707 -8.156 0.812 1.00 80.56 107 ILE A C 1
ATOM 845 O O . ILE A 1 107 ? 10.736 -8.118 0.136 1.00 80.56 107 ILE A O 1
ATOM 849 N N . ASP A 1 108 ? 8.805 -7.174 0.808 1.00 81.31 108 ASP A N 1
ATOM 850 C CA . ASP A 1 108 ? 8.890 -6.025 -0.092 1.00 81.31 108 ASP A CA 1
ATOM 851 C C . ASP A 1 108 ? 10.109 -5.163 0.232 1.00 81.31 108 ASP A C 1
ATOM 853 O O . ASP A 1 108 ? 10.852 -4.797 -0.675 1.00 81.31 108 ASP A O 1
ATOM 857 N N . LEU A 1 109 ? 10.400 -4.915 1.516 1.00 82.94 109 LEU A N 1
ATOM 858 C CA . LEU A 1 109 ? 11.611 -4.188 1.900 1.00 82.94 109 LEU A CA 1
ATOM 859 C C . LEU A 1 109 ? 12.871 -4.973 1.548 1.00 82.94 109 LEU A C 1
ATOM 861 O O . LEU A 1 109 ? 13.827 -4.384 1.056 1.00 82.94 109 LEU A O 1
ATOM 865 N N . MET A 1 110 ? 12.900 -6.291 1.754 1.00 84.94 110 MET A N 1
ATOM 866 C CA . MET A 1 110 ? 14.085 -7.087 1.418 1.00 84.94 110 MET A CA 1
ATOM 867 C C . MET A 1 110 ? 14.407 -7.063 -0.080 1.00 84.94 110 MET A C 1
ATOM 869 O O . MET A 1 110 ? 15.581 -7.071 -0.445 1.00 84.94 110 MET A O 1
ATOM 873 N N . PHE A 1 111 ? 13.391 -7.014 -0.940 1.00 87.56 111 PHE A N 1
ATOM 874 C CA . PHE A 1 111 ? 13.582 -7.007 -2.388 1.00 87.56 111 PHE A CA 1
ATOM 875 C C . PHE A 1 111 ? 13.747 -5.587 -2.952 1.00 87.56 111 PHE A C 1
ATOM 877 O O . PHE A 1 111 ? 14.742 -5.274 -3.612 1.00 87.56 111 PHE A O 1
ATOM 884 N N . PHE A 1 112 ? 12.794 -4.700 -2.670 1.00 90.31 112 PHE A N 1
ATOM 885 C CA . PHE A 1 112 ? 12.708 -3.387 -3.304 1.00 90.31 112 PHE A CA 1
ATOM 886 C C . PHE A 1 112 ? 13.541 -2.300 -2.625 1.00 90.31 112 PHE A C 1
ATOM 888 O O . PHE A 1 112 ? 13.814 -1.296 -3.275 1.00 90.31 112 PHE A O 1
ATOM 895 N N . SER A 1 113 ? 14.050 -2.501 -1.399 1.00 89.19 113 SER A N 1
ATOM 896 C CA . SER A 1 113 ? 14.976 -1.527 -0.781 1.00 89.19 113 SER A CA 1
ATOM 897 C C . SER A 1 113 ? 16.260 -1.312 -1.582 1.00 89.19 113 SER A C 1
ATOM 899 O O . SER A 1 113 ? 16.873 -0.253 -1.478 1.00 89.19 113 SER A O 1
ATOM 901 N N . VAL A 1 114 ? 16.661 -2.302 -2.385 1.00 91.69 114 VAL A N 1
ATOM 902 C CA . VAL A 1 114 ? 17.810 -2.205 -3.292 1.00 91.69 114 VAL A CA 1
ATOM 903 C C . VAL A 1 114 ? 17.343 -2.118 -4.738 1.00 91.69 114 VAL A C 1
ATOM 905 O O . VAL A 1 114 ? 17.811 -1.253 -5.477 1.00 91.69 114 VAL A O 1
ATOM 908 N N . ALA A 1 115 ? 16.421 -2.994 -5.153 1.00 93.88 115 ALA A N 1
ATOM 909 C CA . ALA A 1 115 ? 16.038 -3.097 -6.557 1.00 93.88 115 ALA A CA 1
ATOM 910 C C . ALA A 1 115 ? 15.434 -1.794 -7.095 1.00 93.88 115 ALA A C 1
ATOM 912 O O . ALA A 1 115 ? 15.786 -1.364 -8.194 1.00 93.88 115 ALA A O 1
ATOM 913 N N . GLU A 1 116 ? 14.564 -1.141 -6.326 1.00 92.75 116 GLU A N 1
ATOM 914 C CA . GLU A 1 116 ? 13.872 0.061 -6.776 1.00 92.75 116 GLU A CA 1
ATOM 915 C C . GLU A 1 116 ? 14.793 1.284 -6.918 1.00 92.75 116 GLU A C 1
ATOM 917 O O . GLU A 1 116 ? 14.859 1.820 -8.030 1.00 92.75 116 GLU A O 1
ATOM 922 N N . PRO A 1 117 ? 15.568 1.706 -5.896 1.00 94.50 117 PRO A N 1
ATOM 923 C CA . PRO A 1 117 ? 16.436 2.872 -6.037 1.00 94.50 117 PRO A CA 1
ATOM 924 C C . PRO A 1 117 ? 17.545 2.648 -7.071 1.00 94.50 117 PRO A C 1
ATOM 926 O O . PRO A 1 117 ? 17.910 3.577 -7.788 1.00 94.50 117 PRO A O 1
ATOM 929 N N . VAL A 1 118 ? 18.056 1.418 -7.221 1.00 95.69 118 VAL A N 1
ATOM 930 C CA . VAL A 1 118 ? 19.024 1.099 -8.285 1.00 95.69 118 VAL A CA 1
ATOM 931 C C . VAL A 1 118 ? 18.377 1.223 -9.663 1.00 95.69 118 VAL A C 1
ATOM 933 O O . VAL A 1 118 ? 18.973 1.810 -10.567 1.00 95.69 118 VAL A O 1
ATOM 936 N N . THR A 1 119 ? 17.152 0.721 -9.829 1.00 95.75 119 THR A N 1
ATOM 937 C CA . THR A 1 119 ? 16.420 0.831 -11.099 1.00 95.75 119 THR A CA 1
ATOM 938 C C . THR A 1 119 ? 16.135 2.290 -11.435 1.00 95.75 119 THR A C 1
ATOM 940 O O . THR A 1 119 ? 16.427 2.720 -12.546 1.00 95.75 119 THR A O 1
ATOM 943 N N . GLN A 1 120 ? 15.661 3.080 -10.471 1.00 95.62 120 GLN A N 1
ATOM 944 C CA . GLN A 1 120 ? 15.381 4.508 -10.647 1.00 95.62 120 GLN A CA 1
ATOM 945 C C . GLN A 1 120 ? 16.654 5.335 -10.866 1.00 95.62 120 GLN A C 1
ATOM 947 O O . GLN A 1 120 ? 16.616 6.344 -11.558 1.00 95.62 120 GLN A O 1
ATOM 952 N N . TYR A 1 121 ? 17.800 4.915 -10.333 1.00 96.31 121 TYR A N 1
ATOM 953 C CA . TYR A 1 121 ? 19.084 5.546 -10.637 1.00 96.31 121 TYR A CA 1
ATOM 954 C C . TYR A 1 121 ? 19.536 5.267 -12.077 1.00 96.31 121 TYR A C 1
ATOM 956 O O . TYR A 1 121 ? 20.030 6.165 -12.762 1.00 96.31 121 TYR A O 1
ATOM 964 N N . MET A 1 122 ? 19.381 4.025 -12.543 1.00 96.88 122 MET A N 1
ATOM 965 C CA . MET A 1 122 ? 19.796 3.606 -13.886 1.00 96.88 122 MET A CA 1
ATOM 966 C C . MET A 1 122 ? 18.853 4.122 -14.976 1.00 96.88 122 MET A C 1
ATOM 968 O O . MET A 1 122 ? 19.308 4.530 -16.043 1.00 96.88 122 MET A O 1
ATOM 972 N N . GLN A 1 123 ? 17.551 4.088 -14.709 1.00 95.56 123 GLN A N 1
ATOM 973 C CA . GLN A 1 123 ? 16.468 4.453 -15.618 1.00 95.56 123 GLN A CA 1
ATOM 974 C C . GLN A 1 123 ? 15.447 5.309 -14.852 1.00 95.56 123 GLN A C 1
ATOM 976 O O . GLN A 1 123 ? 14.370 4.821 -14.499 1.00 95.56 123 GLN A O 1
ATOM 981 N N . PRO A 1 124 ? 15.791 6.570 -14.530 1.00 93.31 124 PRO A N 1
ATOM 982 C CA . PRO A 1 124 ? 14.876 7.448 -13.819 1.00 93.31 124 PRO A CA 1
ATOM 983 C C . PRO A 1 124 ? 13.634 7.735 -14.675 1.00 93.31 124 PRO A C 1
ATOM 985 O O . PRO A 1 124 ? 13.739 7.786 -15.903 1.00 93.31 124 PRO A O 1
ATOM 988 N N . PRO A 1 125 ? 12.466 7.977 -14.047 1.00 86.50 125 PRO A N 1
ATOM 989 C CA . PRO A 1 125 ? 11.251 8.369 -14.764 1.00 86.50 125 PRO A CA 1
ATOM 990 C C . PRO A 1 125 ? 11.433 9.630 -15.619 1.00 86.50 125 PRO A C 1
ATOM 992 O O . PRO A 1 125 ? 10.796 9.771 -16.659 1.00 86.50 125 PRO A O 1
ATOM 995 N N . GLU A 1 126 ? 12.317 10.534 -15.187 1.00 88.81 126 GLU A N 1
ATOM 996 C CA . GLU A 1 126 ? 12.655 11.768 -15.887 1.00 88.81 126 GLU A CA 1
ATOM 997 C C . GLU A 1 126 ? 14.166 12.032 -15.835 1.00 88.81 126 GLU A C 1
ATOM 999 O O . GLU A 1 126 ? 14.829 11.788 -14.825 1.00 88.81 126 GLU A O 1
ATOM 1004 N N . GLY A 1 127 ? 14.710 12.589 -16.919 1.00 91.50 127 GLY A N 1
ATOM 1005 C CA . GLY A 1 127 ? 16.116 12.979 -17.006 1.00 91.50 127 GLY A CA 1
ATOM 1006 C C . GLY A 1 127 ? 17.079 11.837 -17.349 1.00 91.50 127 GLY A C 1
ATOM 1007 O O . GLY A 1 127 ? 16.687 10.751 -17.770 1.00 91.50 127 GLY A O 1
ATOM 1008 N N . ALA A 1 128 ? 18.378 12.121 -17.224 1.00 94.31 128 ALA A N 1
ATOM 1009 C CA . ALA A 1 128 ? 19.435 11.160 -17.521 1.00 94.31 128 ALA A CA 1
ATOM 1010 C C . ALA A 1 128 ? 19.763 10.303 -16.291 1.00 94.31 128 ALA A C 1
ATOM 1012 O O . ALA A 1 128 ? 20.039 10.828 -15.207 1.00 94.31 128 ALA A O 1
ATOM 1013 N N . GLY A 1 129 ? 19.780 8.984 -16.489 1.00 95.62 129 GLY A N 1
ATOM 1014 C CA . GLY A 1 129 ? 20.239 8.033 -15.484 1.00 95.62 129 GLY A CA 1
ATOM 1015 C C . GLY A 1 129 ? 21.728 8.169 -15.181 1.00 95.62 129 GLY A C 1
ATOM 1016 O O . GLY A 1 129 ? 22.482 8.816 -15.907 1.00 95.62 129 GLY A O 1
ATOM 1017 N N . GLN A 1 130 ? 22.149 7.534 -14.094 1.00 96.06 130 GLN A N 1
ATOM 1018 C CA . GLN A 1 130 ? 23.542 7.488 -13.646 1.00 96.06 130 GLN A CA 1
ATOM 1019 C C . GLN A 1 130 ? 24.160 8.856 -13.301 1.00 96.06 130 GLN A C 1
ATOM 1021 O O . GLN A 1 130 ? 25.370 9.056 -13.392 1.00 96.06 130 GLN A O 1
ATOM 1026 N N . THR A 1 131 ? 23.329 9.812 -12.887 1.00 96.56 131 THR A N 1
ATOM 1027 C CA . THR A 1 131 ? 23.758 11.144 -12.444 1.00 96.56 131 THR A CA 1
ATOM 1028 C C . THR A 1 131 ? 23.562 11.316 -10.938 1.00 96.56 131 THR A C 1
ATOM 1030 O O . THR A 1 131 ? 22.787 10.595 -10.308 1.00 96.56 131 THR A O 1
ATOM 1033 N N . ILE A 1 132 ? 24.230 12.311 -10.345 1.00 95.00 132 ILE A N 1
ATOM 1034 C CA . I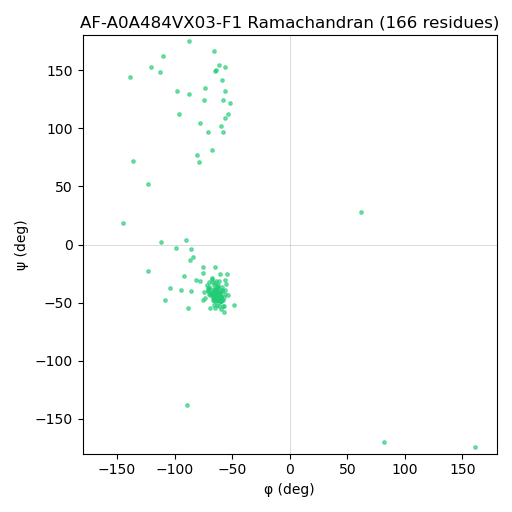LE A 1 132 ? 24.015 12.668 -8.930 1.00 95.00 132 ILE A CA 1
ATOM 1035 C C . ILE A 1 132 ? 22.546 13.044 -8.683 1.00 95.00 132 ILE A C 1
ATOM 1037 O O . ILE A 1 132 ? 21.987 12.695 -7.643 1.00 95.00 132 ILE A O 1
ATOM 1041 N N . GLU A 1 133 ? 21.908 13.717 -9.644 1.00 94.69 133 GLU A N 1
ATOM 1042 C CA . GLU A 1 133 ? 20.495 14.074 -9.528 1.00 94.69 133 GLU A CA 1
ATOM 1043 C C . GLU A 1 133 ? 19.594 12.838 -9.604 1.00 94.69 133 GLU A C 1
ATOM 1045 O O . GLU A 1 133 ? 18.723 12.677 -8.755 1.00 94.69 133 GLU A O 1
ATOM 1050 N N . ALA A 1 134 ? 19.857 11.902 -10.524 1.00 95.69 134 ALA A N 1
ATOM 1051 C CA . ALA A 1 134 ? 19.127 10.634 -10.578 1.00 95.69 134 ALA A CA 1
ATOM 1052 C C . ALA A 1 134 ? 19.253 9.841 -9.267 1.00 95.69 134 ALA A C 1
ATOM 1054 O O . ALA A 1 134 ? 18.268 9.286 -8.791 1.00 95.69 134 ALA A O 1
ATOM 1055 N N . ALA A 1 135 ? 20.433 9.832 -8.636 1.00 94.69 135 ALA A N 1
ATOM 1056 C CA . ALA A 1 135 ? 20.632 9.170 -7.344 1.00 94.69 135 ALA A CA 1
ATOM 1057 C C . ALA A 1 135 ? 19.794 9.818 -6.231 1.00 94.69 135 ALA A C 1
ATOM 1059 O O . ALA A 1 135 ? 19.211 9.122 -5.399 1.00 94.69 135 ALA A O 1
ATOM 1060 N N . ARG A 1 136 ? 19.696 11.152 -6.227 1.00 94.06 136 ARG A N 1
ATOM 1061 C CA . ARG A 1 136 ? 18.852 11.887 -5.279 1.00 94.06 136 ARG A CA 1
ATOM 1062 C C . ARG A 1 136 ? 17.372 11.587 -5.508 1.00 94.06 136 ARG A C 1
ATOM 1064 O O . ARG A 1 136 ? 16.672 11.268 -4.550 1.00 94.06 136 ARG A O 1
ATOM 1071 N N . GLN A 1 137 ? 16.908 11.658 -6.754 1.00 94.38 137 GLN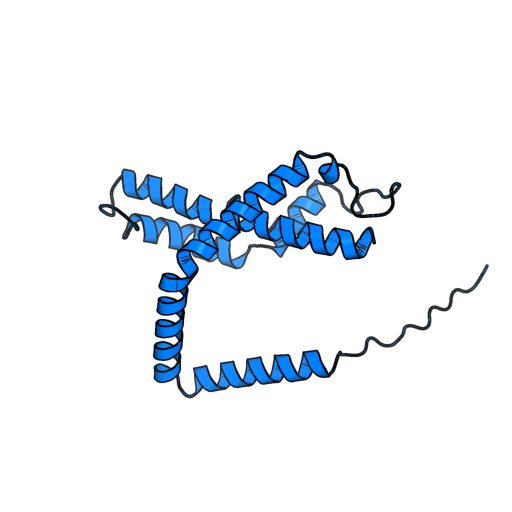 A N 1
ATOM 1072 C CA . GLN A 1 137 ? 15.511 11.401 -7.105 1.00 94.38 137 GLN A CA 1
ATOM 1073 C C . GLN A 1 137 ? 15.103 9.952 -6.823 1.00 94.38 137 GLN A C 1
ATOM 1075 O O . GLN A 1 137 ? 14.019 9.728 -6.297 1.00 94.38 137 GLN A O 1
ATOM 1080 N N . ALA A 1 138 ? 15.973 8.975 -7.085 1.00 95.06 138 ALA A N 1
ATOM 1081 C CA . ALA A 1 138 ? 15.713 7.568 -6.776 1.00 95.06 138 ALA A CA 1
ATOM 1082 C C . ALA A 1 138 ? 15.384 7.348 -5.289 1.00 95.06 138 ALA A C 1
ATOM 1084 O O . ALA A 1 138 ? 14.422 6.664 -4.943 1.00 95.06 138 ALA A O 1
ATOM 1085 N N . MET A 1 139 ? 16.122 8.000 -4.386 1.00 93.69 139 MET A N 1
ATOM 1086 C CA . MET A 1 139 ? 15.816 7.932 -2.954 1.00 93.69 139 MET A CA 1
ATOM 1087 C C . MET A 1 139 ? 14.478 8.597 -2.610 1.00 93.69 139 MET A C 1
ATOM 1089 O O . MET A 1 139 ? 13.742 8.079 -1.770 1.00 93.69 139 MET A O 1
ATOM 1093 N N . VAL A 1 140 ? 14.141 9.717 -3.259 1.00 92.69 140 VAL A N 1
ATOM 1094 C CA . VAL A 1 140 ? 12.855 10.409 -3.062 1.00 92.69 140 VAL A CA 1
ATOM 1095 C C . VAL A 1 140 ? 11.688 9.526 -3.502 1.00 92.69 140 VAL A C 1
ATOM 1097 O O . VAL A 1 140 ? 10.740 9.364 -2.738 1.00 92.69 140 VAL A O 1
ATOM 1100 N N . TRP A 1 141 ? 11.766 8.916 -4.685 1.00 90.75 141 TRP A N 1
ATOM 1101 C CA . TRP A 1 141 ? 10.729 8.023 -5.208 1.00 90.75 141 TRP A CA 1
ATOM 1102 C C . TRP A 1 141 ? 10.552 6.770 -4.352 1.00 90.75 141 TRP A C 1
ATOM 1104 O O . TRP A 1 141 ? 9.429 6.429 -3.986 1.00 90.75 141 TRP A O 1
ATOM 1114 N N . THR A 1 142 ? 11.652 6.140 -3.944 1.00 91.31 142 THR A N 1
ATOM 1115 C CA . THR A 1 142 ? 11.598 4.974 -3.051 1.00 91.31 142 THR A CA 1
ATOM 1116 C C . THR A 1 142 ? 10.935 5.340 -1.713 1.00 91.31 142 THR A C 1
ATOM 1118 O O . THR A 1 142 ? 10.040 4.640 -1.238 1.00 91.31 142 THR A O 1
ATOM 1121 N N . LEU A 1 143 ? 11.295 6.479 -1.108 1.00 90.12 143 LEU A N 1
ATOM 1122 C CA . LEU A 1 143 ? 10.641 6.957 0.118 1.00 90.12 143 LEU A CA 1
ATOM 1123 C C . LEU A 1 143 ? 9.185 7.376 -0.107 1.00 90.12 143 LEU A C 1
ATOM 1125 O O . LEU A 1 143 ? 8.374 7.258 0.809 1.00 90.12 143 LEU A O 1
ATOM 1129 N N . PHE A 1 144 ? 8.827 7.849 -1.296 1.00 89.69 144 PHE A N 1
ATOM 1130 C CA . PHE A 1 144 ? 7.442 8.151 -1.635 1.00 89.69 144 PHE A CA 1
ATOM 1131 C C . PHE A 1 144 ? 6.576 6.883 -1.659 1.00 89.69 144 PHE A C 1
ATOM 1133 O O . PHE A 1 144 ? 5.454 6.920 -1.149 1.00 89.69 144 PHE A O 1
ATOM 1140 N N . HIS A 1 145 ? 7.091 5.758 -2.168 1.00 88.44 145 HIS A N 1
ATOM 1141 C CA . HIS A 1 145 ? 6.358 4.488 -2.208 1.00 88.44 145 HIS A CA 1
ATOM 1142 C C . HIS A 1 145 ? 6.278 3.786 -0.842 1.00 88.44 145 HIS A C 1
ATOM 1144 O O . HIS A 1 145 ? 5.183 3.405 -0.424 1.00 88.44 145 HIS A O 1
ATOM 1150 N N . TYR A 1 146 ? 7.391 3.662 -0.107 1.00 87.44 146 TYR A N 1
ATOM 1151 C CA . TYR A 1 146 ? 7.432 2.914 1.170 1.00 87.44 146 TYR A CA 1
ATOM 1152 C C . TYR A 1 146 ? 7.327 3.787 2.429 1.00 87.44 146 TYR A C 1
ATOM 1154 O O . TYR A 1 146 ? 7.327 3.276 3.551 1.00 87.44 146 TYR A O 1
ATOM 1162 N N . GLY A 1 147 ? 7.264 5.107 2.268 1.00 89.06 147 GLY A N 1
ATOM 1163 C CA . GLY A 1 147 ? 7.098 6.059 3.360 1.00 89.06 147 GLY A CA 1
ATOM 1164 C C . GLY A 1 147 ? 5.630 6.342 3.665 1.00 89.06 147 GLY A C 1
ATOM 1165 O O . GLY A 1 147 ? 4.786 5.448 3.710 1.00 89.06 147 GLY A O 1
ATOM 1166 N N . LEU A 1 148 ? 5.318 7.618 3.901 1.00 91.69 148 LEU A N 1
ATOM 1167 C CA . LEU A 1 148 ? 4.012 8.049 4.414 1.00 91.69 148 LEU A CA 1
ATOM 1168 C C . LEU A 1 148 ? 2.830 7.578 3.561 1.00 91.69 148 LEU A C 1
ATOM 1170 O O . LEU A 1 148 ? 1.777 7.266 4.113 1.00 91.69 148 LEU A O 1
ATOM 1174 N N . THR A 1 149 ? 3.002 7.487 2.243 1.00 91.25 149 THR A N 1
ATOM 1175 C CA . THR A 1 149 ? 1.952 7.053 1.321 1.00 91.25 149 THR A CA 1
ATOM 1176 C C . THR A 1 149 ? 1.459 5.645 1.644 1.00 91.25 149 THR A C 1
ATOM 1178 O O . THR A 1 149 ? 0.273 5.477 1.931 1.00 91.25 149 THR A O 1
ATOM 1181 N N . GLY A 1 150 ? 2.350 4.649 1.692 1.00 87.94 150 GLY A N 1
ATOM 1182 C CA . GLY A 1 150 ? 1.984 3.268 2.024 1.00 87.94 150 GLY A CA 1
ATOM 1183 C C . GLY A 1 150 ? 1.445 3.130 3.451 1.00 87.94 150 GLY A C 1
ATOM 1184 O O . GLY A 1 150 ? 0.382 2.548 3.671 1.00 87.94 150 GLY A O 1
ATOM 1185 N N . TRP A 1 151 ? 2.113 3.753 4.427 1.00 91.56 151 TRP A N 1
ATOM 1186 C CA . TRP A 1 151 ? 1.685 3.700 5.830 1.00 91.56 151 TRP A CA 1
ATOM 1187 C C . TRP A 1 151 ? 0.320 4.354 6.074 1.00 91.56 151 TRP A C 1
ATOM 1189 O O . TRP A 1 151 ? -0.432 3.885 6.929 1.00 91.56 151 TRP A O 1
ATOM 1199 N N . SER A 1 152 ? -0.046 5.390 5.313 1.00 94.19 152 SER A N 1
ATOM 1200 C CA . SER A 1 152 ? -1.365 6.024 5.424 1.00 94.19 152 SER A CA 1
ATOM 1201 C C . SER A 1 152 ? -2.506 5.072 5.054 1.00 94.19 152 SER A C 1
ATOM 1203 O O . SER A 1 152 ? -3.548 5.084 5.705 1.00 94.19 152 SER A O 1
ATOM 1205 N N . MET A 1 153 ? -2.302 4.187 4.073 1.00 92.62 153 MET A N 1
ATOM 1206 C CA . MET A 1 153 ? -3.309 3.202 3.667 1.00 92.62 153 MET A CA 1
ATOM 1207 C C . MET A 1 153 ? -3.531 2.156 4.763 1.00 92.62 153 MET A C 1
ATOM 1209 O O . MET A 1 153 ? -4.674 1.829 5.092 1.00 92.62 153 MET A O 1
ATOM 1213 N N . TYR A 1 154 ? -2.449 1.685 5.391 1.00 92.38 154 TYR A N 1
ATOM 1214 C CA . TYR A 1 154 ? -2.541 0.786 6.543 1.00 92.38 154 TYR A CA 1
ATOM 1215 C C . TYR A 1 154 ? -3.193 1.456 7.747 1.00 92.38 154 TYR A C 1
ATOM 1217 O O . TYR A 1 154 ? -4.048 0.849 8.388 1.00 92.38 154 TYR A O 1
ATOM 1225 N N . ALA A 1 155 ? -2.846 2.712 8.032 1.00 94.06 155 ALA A N 1
ATOM 1226 C CA . ALA A 1 155 ? -3.475 3.472 9.104 1.00 94.06 155 ALA A CA 1
ATOM 1227 C C . ALA A 1 155 ? -4.981 3.645 8.857 1.00 94.06 155 ALA A C 1
ATOM 1229 O O . ALA A 1 155 ? -5.771 3.420 9.768 1.00 94.06 155 ALA A O 1
ATOM 1230 N N . LEU A 1 156 ? -5.394 3.978 7.630 1.00 95.75 156 LEU A N 1
ATOM 1231 C CA . LEU A 1 156 ? -6.804 4.110 7.256 1.00 95.75 156 LEU A CA 1
ATOM 1232 C C . LEU A 1 156 ? -7.583 2.814 7.520 1.00 95.75 156 LEU A C 1
ATOM 1234 O O . LEU A 1 156 ? -8.594 2.835 8.225 1.00 95.75 156 LEU A O 1
ATOM 1238 N N . MET A 1 157 ? -7.098 1.686 6.994 1.00 94.69 157 MET A N 1
ATOM 1239 C CA . MET A 1 157 ? -7.753 0.386 7.172 1.00 94.69 157 MET A CA 1
ATOM 1240 C C . MET A 1 157 ? -7.720 -0.080 8.629 1.00 94.69 157 MET A C 1
ATOM 1242 O O . MET A 1 157 ? -8.730 -0.557 9.144 1.00 94.69 157 MET A O 1
ATOM 1246 N N . GLY A 1 158 ? -6.590 0.099 9.315 1.00 93.50 158 GLY A N 1
ATOM 1247 C CA . GLY A 1 158 ? -6.428 -0.245 10.725 1.00 93.50 158 GLY A CA 1
ATOM 1248 C C . GLY A 1 158 ? -7.362 0.555 11.632 1.00 93.50 158 GLY A C 1
ATOM 1249 O O . GLY A 1 158 ? -7.979 -0.017 12.527 1.00 93.50 158 GLY A O 1
ATOM 1250 N N . MET A 1 159 ? -7.539 1.853 11.366 1.00 94.12 159 MET A N 1
ATOM 1251 C CA . MET A 1 159 ? -8.518 2.682 12.073 1.00 94.12 159 MET A CA 1
ATOM 1252 C C . MET A 1 159 ? -9.948 2.216 11.805 1.00 94.12 159 MET A C 1
ATOM 1254 O O . MET A 1 159 ? -10.715 2.089 12.753 1.00 94.12 159 MET A O 1
ATOM 1258 N N . ALA A 1 160 ? -10.312 1.939 10.549 1.00 94.12 160 ALA A N 1
ATOM 1259 C CA . ALA A 1 160 ? -11.660 1.488 10.205 1.00 94.12 160 ALA A CA 1
ATOM 1260 C C . ALA A 1 160 ? -12.002 0.156 10.892 1.00 94.12 160 ALA A C 1
ATOM 1262 O O . ALA A 1 160 ? -13.001 0.063 11.604 1.00 94.12 160 ALA A O 1
ATOM 1263 N N . LEU A 1 161 ? -11.143 -0.855 10.739 1.00 94.31 161 LEU A N 1
ATOM 1264 C CA . LEU A 1 161 ? -11.345 -2.168 11.352 1.00 94.31 161 LEU A CA 1
ATOM 1265 C C . LEU A 1 161 ? -11.302 -2.091 12.878 1.00 94.31 161 LEU A C 1
ATOM 1267 O O . LEU A 1 161 ? -12.163 -2.666 13.541 1.00 94.31 161 LEU A O 1
ATOM 1271 N N . GLY A 1 162 ? -10.346 -1.349 13.440 1.00 93.06 162 GLY A N 1
ATOM 1272 C CA . GLY A 1 162 ? -10.220 -1.181 14.885 1.00 93.06 162 GLY A CA 1
ATOM 1273 C C . GLY A 1 162 ? -11.417 -0.457 15.499 1.00 93.06 162 GLY A C 1
ATOM 1274 O O . GLY A 1 162 ? -11.900 -0.844 16.561 1.00 93.06 162 GLY A O 1
ATOM 1275 N N . TYR A 1 163 ? -11.951 0.558 14.822 1.00 92.00 163 TYR A N 1
ATOM 1276 C CA . TYR A 1 163 ? -13.130 1.279 15.290 1.00 92.00 163 TYR A CA 1
ATOM 1277 C C . TYR A 1 163 ? -14.370 0.378 15.307 1.00 92.00 163 TYR A C 1
ATOM 1279 O O . TYR A 1 163 ? -15.014 0.251 16.346 1.00 92.00 163 TYR A O 1
ATOM 1287 N N . PHE A 1 164 ? -14.675 -0.301 14.199 1.00 92.44 164 PHE A N 1
ATOM 1288 C CA . PHE A 1 164 ? -15.876 -1.139 14.106 1.00 92.44 164 PHE A CA 1
ATOM 1289 C C . PHE A 1 164 ? -15.787 -2.471 14.854 1.00 92.44 164 PHE A C 1
ATOM 1291 O O . PHE A 1 164 ? -16.824 -3.065 15.109 1.00 92.44 164 PHE A O 1
ATOM 1298 N N . SER A 1 165 ? -14.585 -2.955 15.178 1.00 91.81 165 SER A N 1
ATOM 1299 C CA . SER A 1 165 ? -14.430 -4.226 15.904 1.00 91.81 165 SER A CA 1
ATOM 1300 C C . SER A 1 165 ? -14.375 -4.053 17.421 1.00 91.81 165 SER A C 1
ATOM 1302 O O . SER A 1 165 ? -14.678 -4.996 18.145 1.00 91.81 165 SER A O 1
ATOM 1304 N N . TYR A 1 166 ? -13.930 -2.888 17.911 1.00 89.06 166 TYR A N 1
ATOM 1305 C CA . TYR A 1 166 ? -13.664 -2.686 19.342 1.00 89.06 166 TYR A CA 1
ATOM 1306 C C . TYR A 1 166 ? -14.432 -1.526 19.975 1.00 89.06 166 TYR A C 1
ATOM 1308 O O . TYR A 1 166 ? -14.577 -1.498 21.200 1.00 89.06 166 TYR A O 1
ATOM 1316 N N . ARG A 1 167 ? -14.878 -0.536 19.192 1.00 82.06 167 ARG A N 1
ATOM 1317 C CA . ARG A 1 167 ? -15.608 0.629 19.716 1.00 82.06 167 ARG A CA 1
ATOM 1318 C C . ARG A 1 167 ? -17.110 0.557 19.454 1.00 82.06 167 ARG A C 1
ATOM 1320 O O . ARG A 1 167 ? -17.859 1.028 20.311 1.00 82.06 167 ARG A O 1
ATOM 1327 N N . TYR A 1 168 ? -17.513 0.050 18.293 1.00 74.31 168 TYR A N 1
ATOM 1328 C CA . TYR A 1 168 ? -18.906 -0.243 17.949 1.00 74.31 168 TYR A CA 1
ATOM 1329 C C . TYR A 1 168 ? -19.202 -1.717 18.227 1.00 74.31 168 TYR A C 1
ATOM 1331 O O . TYR A 1 168 ? -20.302 -2.000 18.745 1.00 74.31 168 TYR A O 1
#

Organism: Escherichia coli (NCBI:txid562)

Mean predicted aligned error: 6.76 Å

Nearest PDB structures (foldseek):
  8ybr-assembly1_C  TM=9.335E-01  e=3.092E-10  Pseudomonas syringae
  8ybq-assembly1_C  TM=9.333E-01  e=1.017E-09  Pseudomonas syringae
  2wit-assembly1_C  TM=9.172E-01  e=8.845E-06  Corynebacterium glutamicum
  4c7r-assembly1_C  TM=9.252E-01  e=1.559E-05  Corynebacterium glutamicum
  4doj-assembly1_C  TM=9.131E-01  e=1.746E-05  Corynebacterium glutamicum

Secondary structure (DSSP, 8-state):
--------------HHHHHHHHHHHHHHHHHHHHTHHHHHHHHHHHHHHHHHHHHHHHHHHHHHHHHHHHHHHHSGGGG--SS-TT---SS-HHHHHHHHHHHHSHHHHHHHHHHHHHHHHHS-SSS-SSSHHHHHHHHHHHHHHHTHHHHHHHHHHHHHHHHHHHT-

Solvent-accessible surface area (backbone atoms only — not comparable to full-atom values): 9567 Å² total; per-residue (Å²): 140,81,84,80,78,72,75,77,72,74,90,69,80,59,62,68,63,50,54,53,51,51,50,50,52,50,51,53,52,51,47,43,69,78,38,44,70,64,41,52,54,52,52,51,53,49,52,52,49,48,50,72,73,41,44,68,56,54,56,50,50,45,51,50,38,38,52,49,47,52,50,40,58,76,36,83,64,48,75,60,65,71,29,58,92,85,62,72,79,93,59,55,72,66,58,48,54,51,48,52,59,68,74,69,48,62,69,59,49,72,51,44,70,53,55,48,34,52,45,24,16,61,58,28,99,69,78,66,42,79,36,76,65,22,49,52,49,14,52,50,53,48,43,50,56,74,31,65,47,47,53,22,54,53,50,50,51,50,48,52,53,40,36,62,72,45,53,101

InterPro domains:
  IPR000060 BCCT transporter family [PF02028] (17-167)
  IPR000060 BCCT transporter family [PTHR30047] (1-168)